Protein AF-A0A352AZN6-F1 (afdb_monomer_lite)

pLDDT: mean 91.76, std 8.23, range [49.81, 98.25]

Structure (mmCIF, N/CA/C/O backbone):
data_AF-A0A352AZN6-F1
#
_entry.id   AF-A0A352AZN6-F1
#
loop_
_atom_site.group_PDB
_atom_site.id
_atom_site.type_symbol
_atom_site.label_atom_id
_atom_site.label_alt_id
_atom_site.label_comp_id
_atom_site.label_asym_id
_atom_site.label_entity_id
_atom_site.label_seq_id
_atom_site.pdbx_PDB_ins_code
_atom_site.Cartn_x
_atom_site.Cartn_y
_atom_site.Cartn_z
_atom_site.occupancy
_atom_site.B_iso_or_equiv
_atom_site.auth_seq_id
_atom_site.auth_comp_id
_atom_site.auth_asym_id
_atom_site.auth_atom_id
_atom_site.pdbx_PDB_model_num
ATOM 1 N N . MET A 1 1 ? 28.196 8.639 -66.142 1.00 68.75 1 MET A N 1
ATOM 2 C CA . MET A 1 1 ? 27.239 8.617 -65.019 1.00 68.75 1 MET A CA 1
ATOM 3 C C . MET A 1 1 ? 25.882 8.971 -65.582 1.00 68.75 1 MET A C 1
ATOM 5 O O . MET A 1 1 ? 25.737 10.054 -66.141 1.00 68.75 1 MET A O 1
ATOM 9 N N . THR A 1 2 ? 24.939 8.036 -65.541 1.00 86.50 2 THR A N 1
ATOM 10 C CA . THR A 1 2 ? 23.560 8.302 -65.968 1.00 86.50 2 THR A CA 1
ATOM 11 C C . THR A 1 2 ? 22.843 9.089 -64.868 1.00 86.50 2 THR A C 1
ATOM 13 O O . THR A 1 2 ? 23.170 8.959 -63.688 1.00 86.50 2 THR A O 1
ATOM 16 N N . SER A 1 3 ? 21.877 9.937 -65.221 1.00 81.12 3 SER A N 1
ATOM 17 C CA . SER A 1 3 ? 21.129 10.749 -64.246 1.00 81.12 3 SER A CA 1
ATOM 18 C C . SER A 1 3 ? 20.454 9.902 -63.156 1.00 81.12 3 SER A C 1
ATOM 20 O O . SER A 1 3 ? 20.357 10.344 -62.013 1.00 81.12 3 SER A O 1
ATOM 22 N N . GLY A 1 4 ? 20.066 8.663 -63.475 1.00 87.62 4 GLY A N 1
ATOM 23 C CA . GLY A 1 4 ? 19.505 7.708 -62.516 1.00 87.62 4 GLY A CA 1
ATOM 24 C C . GLY A 1 4 ? 20.489 7.246 -61.433 1.00 87.62 4 GLY A C 1
ATOM 25 O O . GLY A 1 4 ? 20.095 7.114 -60.277 1.00 87.62 4 GLY A O 1
ATOM 26 N N . GLU A 1 5 ? 21.771 7.062 -61.761 1.00 90.88 5 GLU A N 1
ATOM 27 C CA . GLU A 1 5 ? 22.794 6.645 -60.785 1.00 90.88 5 GLU A CA 1
ATOM 28 C C . GLU A 1 5 ? 23.038 7.725 -59.725 1.00 90.88 5 GLU A C 1
ATOM 30 O O . GLU A 1 5 ? 23.135 7.428 -58.536 1.00 90.88 5 GLU A O 1
ATOM 35 N N . ILE A 1 6 ? 23.084 8.993 -60.145 1.00 89.19 6 ILE A N 1
ATOM 36 C CA . ILE A 1 6 ? 23.293 10.131 -59.239 1.00 89.19 6 ILE A CA 1
ATOM 37 C C . ILE A 1 6 ? 22.111 10.261 -58.273 1.00 89.19 6 ILE A C 1
ATOM 39 O O . ILE A 1 6 ? 22.312 10.411 -57.068 1.00 89.19 6 ILE A O 1
ATOM 43 N N . VAL A 1 7 ? 20.881 10.145 -58.783 1.00 93.06 7 VAL A N 1
ATOM 44 C CA . VAL A 1 7 ? 19.669 10.181 -57.954 1.00 93.06 7 VAL A CA 1
ATOM 45 C C . VAL A 1 7 ? 19.662 9.028 -56.952 1.00 93.06 7 VAL A C 1
ATOM 47 O O . VAL A 1 7 ? 19.387 9.259 -55.777 1.00 93.06 7 VAL A O 1
ATOM 50 N N . GLY A 1 8 ? 20.025 7.812 -57.374 1.00 94.25 8 GLY A N 1
ATOM 51 C CA . GLY A 1 8 ? 20.089 6.646 -56.489 1.00 94.25 8 GLY A CA 1
ATOM 52 C C . GLY A 1 8 ? 21.057 6.828 -55.316 1.00 94.25 8 GLY A C 1
ATOM 53 O O . GLY A 1 8 ? 20.700 6.529 -54.177 1.00 94.25 8 GLY A O 1
ATOM 54 N N . ILE A 1 9 ? 22.250 7.378 -55.568 1.00 94.38 9 ILE A N 1
ATOM 55 C CA . ILE A 1 9 ? 23.253 7.629 -54.519 1.00 94.38 9 ILE A CA 1
ATOM 56 C C . ILE A 1 9 ? 22.765 8.694 -53.533 1.00 94.38 9 ILE A C 1
ATOM 58 O O . ILE A 1 9 ? 22.884 8.505 -52.323 1.00 94.38 9 ILE A O 1
ATOM 62 N N . VAL A 1 10 ? 22.191 9.794 -54.028 1.00 94.56 10 VAL A N 1
ATOM 63 C CA . VAL A 1 10 ? 21.663 10.863 -53.164 1.00 94.56 10 VAL A CA 1
ATOM 64 C C . VAL A 1 10 ? 20.533 10.333 -52.284 1.00 94.56 10 VAL A C 1
ATOM 66 O O . VAL A 1 10 ? 20.525 10.578 -51.080 1.00 94.56 10 VAL A O 1
ATOM 69 N N . LEU A 1 11 ? 19.618 9.549 -52.856 1.00 95.38 11 LEU A N 1
ATOM 70 C CA . LEU A 1 11 ? 18.482 8.978 -52.135 1.00 95.38 11 LEU A CA 1
ATOM 71 C C . LEU A 1 11 ? 18.950 7.985 -51.058 1.00 95.38 11 LEU A C 1
ATOM 73 O O . LEU A 1 11 ? 18.512 8.067 -49.910 1.00 95.38 11 LEU A O 1
ATOM 77 N N . ALA A 1 12 ? 19.902 7.108 -51.391 1.00 95.81 12 ALA A N 1
ATOM 78 C CA . ALA A 1 12 ? 20.515 6.194 -50.430 1.00 95.81 12 ALA A CA 1
ATOM 79 C C . ALA A 1 12 ? 21.214 6.948 -49.285 1.00 95.81 12 ALA A C 1
ATOM 81 O O . ALA A 1 12 ? 21.036 6.596 -48.118 1.00 95.81 12 ALA A O 1
ATOM 82 N N . ALA A 1 13 ? 21.948 8.021 -49.597 1.00 96.00 13 ALA A N 1
ATOM 83 C CA . ALA A 1 13 ? 22.607 8.854 -48.595 1.00 96.00 13 ALA A CA 1
ATOM 84 C C . ALA A 1 13 ? 21.600 9.564 -47.671 1.00 96.00 13 ALA A C 1
ATOM 86 O O . ALA A 1 13 ? 21.798 9.591 -46.456 1.00 96.00 13 ALA A O 1
ATOM 87 N N . SER A 1 14 ? 20.494 10.089 -48.212 1.00 96.38 14 SER A N 1
ATOM 88 C CA . SER A 1 14 ? 19.435 10.723 -47.414 1.00 96.38 14 SER A CA 1
ATOM 89 C C . SER A 1 14 ? 18.744 9.737 -46.470 1.00 96.38 14 SER A C 1
ATOM 91 O O . SER A 1 14 ? 18.524 10.061 -45.303 1.00 96.38 14 SER A O 1
ATOM 93 N N . VAL A 1 15 ? 18.438 8.523 -46.936 1.00 96.62 15 VAL A N 1
ATOM 94 C CA . VAL A 1 15 ? 17.832 7.480 -46.092 1.00 96.62 15 VAL A CA 1
ATOM 95 C C . VAL A 1 15 ? 18.809 7.015 -45.014 1.00 96.62 15 VAL A C 1
ATOM 97 O O . VAL A 1 15 ? 18.416 6.886 -43.856 1.00 96.62 15 VAL A O 1
ATOM 100 N N . ALA A 1 16 ? 20.086 6.824 -45.351 1.00 96.56 16 ALA A N 1
ATOM 101 C CA . ALA A 1 16 ? 21.110 6.464 -44.373 1.00 96.56 16 ALA A CA 1
ATOM 102 C C . ALA A 1 16 ? 21.233 7.524 -43.263 1.00 96.56 16 ALA A C 1
ATOM 104 O O . ALA A 1 16 ? 21.242 7.181 -42.079 1.00 96.56 16 ALA A O 1
ATOM 105 N N . LEU A 1 17 ? 21.243 8.812 -43.628 1.00 96.88 17 LEU A N 1
ATOM 106 C CA . LEU A 1 17 ? 21.231 9.918 -42.668 1.00 96.88 17 LEU A CA 1
ATOM 107 C C . LEU A 1 17 ? 19.975 9.882 -41.781 1.00 96.88 17 LEU A C 1
ATOM 109 O O . LEU A 1 17 ? 20.068 10.059 -40.567 1.00 96.88 17 LEU A O 1
ATOM 113 N N . PHE A 1 18 ? 18.807 9.620 -42.371 1.00 96.56 18 PHE A N 1
ATOM 114 C CA . PHE A 1 18 ? 17.541 9.544 -41.646 1.00 96.56 18 PHE A CA 1
ATOM 115 C C . PHE A 1 18 ? 17.515 8.397 -40.626 1.00 96.56 18 PHE A C 1
ATOM 117 O O . PHE A 1 18 ? 17.063 8.590 -39.499 1.00 96.56 18 PHE A O 1
ATOM 124 N N . VAL A 1 19 ? 18.060 7.227 -40.973 1.00 96.75 19 VAL A N 1
ATOM 125 C CA . VAL A 1 19 ? 18.184 6.087 -40.048 1.00 96.75 19 VAL A CA 1
ATOM 126 C C . VAL A 1 19 ? 19.094 6.432 -38.867 1.00 96.75 19 VAL A C 1
ATOM 128 O O . VAL A 1 19 ? 18.741 6.150 -37.723 1.00 96.75 19 VAL A O 1
ATOM 131 N N . ILE A 1 20 ? 20.228 7.096 -39.115 1.00 96.25 20 ILE A N 1
ATOM 132 C CA . ILE A 1 20 ? 21.134 7.545 -38.045 1.00 96.25 20 ILE A CA 1
ATOM 133 C C . ILE A 1 20 ? 20.429 8.559 -37.134 1.00 96.25 20 ILE A C 1
ATOM 135 O O . ILE A 1 20 ? 20.515 8.457 -35.909 1.00 96.25 20 ILE A O 1
ATOM 139 N N . LEU A 1 21 ? 19.684 9.500 -37.721 1.00 96.50 21 LEU A N 1
ATOM 140 C CA . LEU A 1 21 ? 18.918 10.500 -36.979 1.00 96.50 21 LEU A CA 1
ATOM 141 C C . LEU A 1 21 ? 17.831 9.854 -36.109 1.00 96.50 21 LEU A C 1
ATOM 143 O O . LEU A 1 21 ? 17.675 10.244 -34.952 1.00 96.50 21 LEU A O 1
ATOM 147 N N . LEU A 1 22 ? 17.120 8.843 -36.623 1.00 96.94 22 LEU A N 1
ATOM 148 C CA . LEU A 1 22 ? 16.104 8.097 -35.872 1.00 96.94 22 LEU A CA 1
ATOM 149 C C . LEU A 1 22 ? 16.677 7.133 -34.826 1.00 96.94 22 LEU A C 1
ATOM 151 O O . LEU A 1 22 ? 15.972 6.780 -33.880 1.00 96.94 22 LEU A O 1
ATOM 155 N N . GLY A 1 23 ? 17.948 6.746 -34.926 1.00 96.75 23 GLY A N 1
ATOM 156 C CA . GLY A 1 23 ? 18.589 5.911 -33.910 1.00 96.75 23 GLY A CA 1
ATOM 157 C C . GLY A 1 23 ? 18.523 6.538 -32.512 1.00 96.75 23 GLY A C 1
ATOM 158 O O . GLY A 1 23 ? 18.208 5.861 -31.535 1.00 96.75 23 GLY A O 1
ATOM 159 N N . VAL A 1 24 ? 18.731 7.855 -32.411 1.00 96.19 24 VAL A N 1
ATOM 160 C CA . VAL A 1 24 ? 18.706 8.582 -31.130 1.00 96.19 24 VAL A CA 1
ATOM 161 C C . VAL A 1 24 ? 17.336 8.528 -30.432 1.00 96.19 24 VAL A C 1
ATOM 163 O O . VAL A 1 24 ? 17.301 8.124 -29.264 1.00 96.19 24 VAL A O 1
ATOM 166 N N . PRO A 1 25 ? 16.206 8.921 -31.061 1.00 96.25 25 PRO A N 1
ATOM 167 C CA . PRO A 1 25 ? 14.900 8.836 -30.415 1.00 96.25 25 PRO A CA 1
ATOM 168 C C . PRO A 1 25 ? 14.494 7.394 -30.096 1.00 96.25 25 PRO A C 1
ATOM 170 O O . PRO A 1 25 ? 13.928 7.174 -29.030 1.00 96.25 25 PRO A O 1
ATOM 173 N N . LEU A 1 26 ? 14.835 6.407 -30.931 1.00 97.12 26 LEU A N 1
ATOM 174 C CA . LEU A 1 26 ? 14.528 5.000 -30.645 1.00 97.12 26 LEU A CA 1
ATOM 175 C C . LEU A 1 26 ? 15.263 4.485 -29.402 1.00 97.12 26 LEU A C 1
ATOM 177 O O . LEU A 1 26 ? 14.650 3.862 -28.538 1.00 97.12 26 LEU A O 1
ATOM 181 N N . VAL A 1 27 ? 16.552 4.806 -29.258 1.00 97.06 27 VAL A N 1
ATOM 182 C CA . VAL A 1 27 ? 17.321 4.444 -28.056 1.00 97.06 27 VAL A CA 1
ATOM 183 C C . VAL A 1 27 ? 16.767 5.150 -26.818 1.00 97.06 27 VAL A C 1
ATOM 185 O O . VAL A 1 27 ? 16.663 4.536 -25.757 1.00 97.06 27 VAL A O 1
ATOM 188 N N . LYS A 1 28 ? 16.385 6.430 -26.930 1.00 96.38 28 LYS A N 1
ATOM 189 C CA . LYS A 1 28 ? 15.745 7.151 -25.820 1.00 96.38 28 LYS A CA 1
ATOM 190 C C . LYS A 1 28 ? 14.417 6.509 -25.422 1.00 96.38 28 LYS A C 1
ATOM 192 O O . LYS A 1 28 ? 14.193 6.325 -24.234 1.00 96.38 28 LYS A O 1
ATOM 197 N N . LEU A 1 29 ? 13.574 6.134 -26.384 1.00 97.25 29 LEU A N 1
ATOM 198 C CA . LEU A 1 29 ? 12.306 5.452 -26.116 1.00 97.25 29 LEU A CA 1
ATOM 199 C C . LEU A 1 29 ? 12.520 4.108 -25.416 1.00 97.25 29 LEU A C 1
ATOM 201 O O . LEU A 1 29 ? 11.846 3.847 -24.426 1.00 97.25 29 LEU A O 1
ATOM 205 N N . GLY A 1 30 ? 13.492 3.303 -25.860 1.00 96.62 30 GLY A N 1
ATOM 206 C CA . GLY A 1 30 ? 13.855 2.058 -25.175 1.00 96.62 30 GLY A CA 1
ATOM 207 C C . GLY A 1 30 ? 14.210 2.296 -23.706 1.00 96.62 30 GLY A C 1
ATOM 208 O O . GLY A 1 30 ? 13.610 1.697 -22.821 1.00 96.62 30 GLY A O 1
ATOM 209 N N . LYS A 1 31 ? 15.079 3.277 -23.436 1.00 97.38 31 LYS A N 1
ATOM 210 C CA . LYS A 1 31 ? 15.453 3.646 -22.061 1.00 97.38 31 LYS A CA 1
ATOM 211 C C . LYS A 1 31 ? 14.272 4.145 -21.224 1.00 97.38 31 LYS A C 1
ATOM 213 O O . LYS A 1 31 ? 14.205 3.847 -20.040 1.00 97.38 31 LYS A O 1
ATOM 218 N N . LEU A 1 32 ? 13.344 4.899 -21.816 1.00 97.62 32 LEU A N 1
ATOM 219 C CA . LEU A 1 32 ? 12.142 5.365 -21.115 1.00 97.62 32 LEU A CA 1
ATOM 220 C C . LEU A 1 32 ? 11.214 4.205 -20.742 1.00 97.62 32 LEU A C 1
ATOM 222 O O . LEU A 1 32 ? 10.630 4.216 -19.659 1.00 97.62 32 LEU A O 1
ATOM 226 N N . LEU A 1 33 ? 11.079 3.209 -21.620 1.00 97.44 33 LEU A N 1
ATOM 227 C CA . LEU A 1 33 ? 10.318 1.995 -21.329 1.00 97.44 33 LEU A CA 1
ATOM 228 C C . LEU A 1 33 ? 10.991 1.172 -20.228 1.00 97.44 33 LEU A C 1
ATOM 230 O O . LEU A 1 33 ? 10.297 0.706 -19.327 1.00 97.44 33 LEU A O 1
ATOM 234 N N . ASP A 1 34 ? 12.320 1.056 -20.256 1.00 97.12 34 ASP A N 1
ATOM 235 C CA . ASP A 1 34 ? 13.089 0.371 -19.212 1.00 97.12 34 ASP A CA 1
ATOM 236 C C . ASP A 1 34 ? 12.921 1.055 -17.848 1.00 97.12 34 ASP A C 1
ATOM 238 O O . ASP A 1 34 ? 12.633 0.389 -16.853 1.00 97.12 34 ASP A O 1
ATOM 242 N N . GLU A 1 35 ? 13.014 2.387 -17.803 1.00 97.31 35 GLU A N 1
ATOM 243 C CA . GLU A 1 35 ? 12.811 3.175 -16.582 1.00 97.31 35 GLU A CA 1
ATOM 244 C C . GLU A 1 35 ? 11.365 3.078 -16.074 1.00 97.31 35 GLU A C 1
ATOM 246 O O . GLU A 1 35 ? 11.117 2.932 -14.876 1.00 97.31 35 GLU A O 1
ATOM 251 N N . SER A 1 36 ? 10.388 3.090 -16.985 1.00 96.19 36 SER A N 1
ATOM 252 C CA . SER A 1 36 ? 8.977 2.889 -16.639 1.00 96.19 36 SER A CA 1
ATOM 253 C C . SER A 1 36 ? 8.752 1.492 -16.057 1.00 96.19 36 SER A C 1
ATOM 255 O O . SER A 1 36 ? 8.072 1.343 -15.043 1.00 96.19 36 SER A O 1
ATOM 257 N N . ALA A 1 37 ? 9.362 0.461 -16.648 1.00 95.56 37 ALA A N 1
ATOM 258 C CA . ALA A 1 37 ? 9.291 -0.903 -16.138 1.00 95.56 37 ALA A CA 1
ATOM 259 C C . ALA A 1 37 ? 9.967 -1.033 -14.764 1.00 95.56 37 ALA A C 1
ATOM 261 O O . ALA A 1 37 ? 9.439 -1.717 -13.884 1.00 95.56 37 ALA A O 1
ATOM 262 N N . ALA A 1 38 ? 11.104 -0.367 -14.553 1.00 96.62 38 ALA A N 1
ATOM 263 C CA . ALA A 1 38 ? 11.771 -0.303 -13.257 1.00 96.62 38 ALA A CA 1
ATOM 264 C C . ALA A 1 38 ? 10.892 0.396 -12.209 1.00 96.62 38 ALA A C 1
ATOM 266 O O . ALA A 1 38 ? 10.676 -0.153 -11.132 1.00 96.62 38 ALA A O 1
ATOM 267 N N . THR A 1 39 ? 10.294 1.535 -12.561 1.00 96.06 39 THR A N 1
ATOM 268 C CA . THR A 1 39 ? 9.378 2.294 -11.698 1.00 96.06 39 THR A CA 1
ATOM 269 C C . THR A 1 39 ? 8.176 1.451 -11.286 1.00 96.06 39 THR A C 1
ATOM 271 O O . THR A 1 39 ? 7.848 1.385 -10.105 1.00 96.06 39 THR A O 1
ATOM 274 N N . VAL A 1 40 ? 7.546 0.745 -12.231 1.00 95.25 40 VAL A N 1
ATOM 275 C CA . VAL A 1 40 ? 6.418 -0.156 -11.939 1.00 95.25 40 VAL A CA 1
ATOM 276 C C . VAL A 1 40 ? 6.839 -1.288 -11.001 1.00 95.25 40 VAL A C 1
ATOM 278 O O . VAL A 1 40 ? 6.093 -1.630 -10.085 1.00 95.25 40 VAL A O 1
ATOM 281 N N . ARG A 1 41 ? 8.032 -1.866 -11.190 1.00 94.44 41 ARG A N 1
ATOM 282 C CA . ARG A 1 41 ? 8.559 -2.905 -10.290 1.00 94.44 41 ARG A CA 1
ATOM 283 C C . ARG A 1 41 ? 8.787 -2.364 -8.881 1.00 94.44 41 ARG A C 1
ATOM 285 O O . ARG A 1 41 ? 8.359 -3.010 -7.931 1.00 94.44 41 ARG A O 1
ATOM 292 N N . THR A 1 42 ? 9.406 -1.194 -8.746 1.00 94.44 42 THR A N 1
ATOM 293 C CA . THR A 1 42 ? 9.617 -0.535 -7.448 1.00 94.44 42 THR A CA 1
ATOM 294 C C . THR A 1 42 ? 8.288 -0.230 -6.771 1.00 94.44 42 THR A C 1
ATOM 296 O O . THR A 1 42 ? 8.080 -0.636 -5.633 1.00 94.44 42 THR A O 1
ATOM 299 N N . PHE A 1 43 ? 7.343 0.368 -7.500 1.00 93.94 43 PHE A N 1
ATOM 300 C CA . PHE A 1 43 ? 6.006 0.659 -6.995 1.00 93.94 43 PHE A CA 1
ATOM 301 C C . PHE A 1 43 ? 5.306 -0.613 -6.506 1.00 93.94 43 PHE A C 1
ATOM 303 O O . PHE A 1 43 ? 4.782 -0.646 -5.403 1.00 93.94 43 PHE A O 1
ATOM 310 N N . ASN A 1 44 ? 5.344 -1.709 -7.266 1.00 92.19 44 ASN A N 1
ATOM 311 C CA . ASN A 1 44 ? 4.742 -2.965 -6.819 1.00 92.19 44 ASN A CA 1
ATOM 312 C C . ASN A 1 44 ? 5.426 -3.523 -5.554 1.00 92.19 44 ASN A C 1
ATOM 314 O O . ASN A 1 44 ? 4.748 -3.925 -4.609 1.00 92.19 44 ASN A O 1
ATOM 318 N N . ASN A 1 45 ? 6.761 -3.496 -5.505 1.00 93.00 45 ASN A N 1
ATOM 319 C CA . ASN A 1 45 ? 7.532 -3.979 -4.357 1.00 93.00 45 ASN A CA 1
ATOM 320 C C . ASN A 1 45 ? 7.282 -3.157 -3.082 1.00 93.00 45 ASN A C 1
ATOM 322 O O . ASN A 1 45 ? 7.306 -3.720 -1.991 1.00 93.00 45 ASN A O 1
ATOM 326 N N . GLU A 1 46 ? 7.028 -1.854 -3.210 1.00 93.06 46 GLU A N 1
ATOM 327 C CA . GLU A 1 46 ? 6.737 -0.964 -2.080 1.00 93.06 46 GLU A CA 1
ATOM 328 C C . GLU A 1 46 ? 5.257 -0.984 -1.671 1.00 93.06 46 GLU A C 1
ATOM 330 O O . GLU A 1 46 ? 4.943 -0.933 -0.484 1.00 93.06 46 GLU A O 1
ATOM 335 N N . PHE A 1 47 ? 4.322 -1.112 -2.616 1.00 91.62 47 PHE A N 1
ATOM 336 C CA . PHE A 1 47 ? 2.886 -1.097 -2.315 1.00 91.62 47 PHE A CA 1
ATOM 337 C C . PHE A 1 47 ? 2.346 -2.443 -1.827 1.00 91.62 47 PHE A C 1
ATOM 339 O O . PHE A 1 47 ? 1.407 -2.463 -1.028 1.00 91.62 47 PHE A O 1
ATOM 346 N N . ALA A 1 48 ? 2.922 -3.566 -2.263 1.00 91.31 48 ALA A N 1
ATOM 347 C CA . ALA A 1 48 ? 2.536 -4.889 -1.778 1.00 91.31 48 ALA A CA 1
ATOM 348 C C . ALA A 1 48 ? 2.596 -5.019 -0.236 1.00 91.31 48 ALA A C 1
ATOM 350 O O . ALA A 1 48 ? 1.597 -5.457 0.350 1.00 91.31 48 ALA A O 1
ATOM 351 N N . PRO A 1 49 ? 3.685 -4.620 0.458 1.00 91.88 49 PRO A N 1
ATOM 352 C CA . PRO A 1 49 ? 3.730 -4.669 1.918 1.00 91.88 49 PRO A CA 1
ATOM 353 C C . PRO A 1 49 ? 2.752 -3.683 2.564 1.00 91.88 49 PRO A C 1
ATOM 355 O O . PRO A 1 49 ? 2.046 -4.082 3.487 1.00 91.88 49 PRO A O 1
ATOM 358 N N . ILE A 1 50 ? 2.610 -2.458 2.042 1.00 95.31 50 ILE A N 1
ATOM 359 C CA . ILE A 1 50 ? 1.651 -1.467 2.568 1.00 95.31 50 ILE A CA 1
ATOM 360 C C . ILE A 1 50 ? 0.222 -2.018 2.524 1.00 95.31 50 ILE A C 1
ATOM 362 O O . ILE A 1 50 ? -0.526 -1.912 3.495 1.00 95.31 50 ILE A O 1
ATOM 366 N N . LEU A 1 51 ? -0.169 -2.650 1.416 1.00 94.62 51 LEU A N 1
ATOM 367 C CA . LEU A 1 51 ? -1.502 -3.232 1.279 1.00 94.62 51 LEU A CA 1
ATOM 368 C C . LEU A 1 51 ? -1.703 -4.426 2.228 1.00 94.62 51 LEU A C 1
ATOM 370 O O . LEU A 1 51 ? -2.791 -4.610 2.780 1.00 94.62 51 LEU A O 1
ATOM 374 N N . SER A 1 52 ? -0.651 -5.216 2.459 1.00 95.38 52 SER A N 1
ATOM 375 C CA . SER A 1 52 ? -0.659 -6.297 3.447 1.00 95.38 52 SER A CA 1
ATOM 376 C C . SER A 1 52 ? -0.818 -5.764 4.877 1.00 95.38 52 SER A C 1
ATOM 378 O O . SER A 1 52 ? -1.656 -6.262 5.631 1.00 95.38 52 SER A O 1
ATOM 380 N N . GLU A 1 53 ? -0.082 -4.718 5.251 1.00 96.44 53 GLU A N 1
ATOM 381 C CA . GLU A 1 53 ? -0.193 -4.063 6.560 1.00 96.44 53 GLU A CA 1
ATOM 382 C C . GLU A 1 53 ? -1.550 -3.385 6.760 1.00 96.44 53 GLU A C 1
ATOM 384 O O . GLU A 1 53 ? -2.144 -3.500 7.834 1.00 96.44 53 GLU A O 1
ATOM 389 N N . ALA A 1 54 ? -2.095 -2.748 5.721 1.00 96.25 54 ALA A N 1
ATOM 390 C CA . ALA A 1 54 ? -3.438 -2.180 5.749 1.00 96.25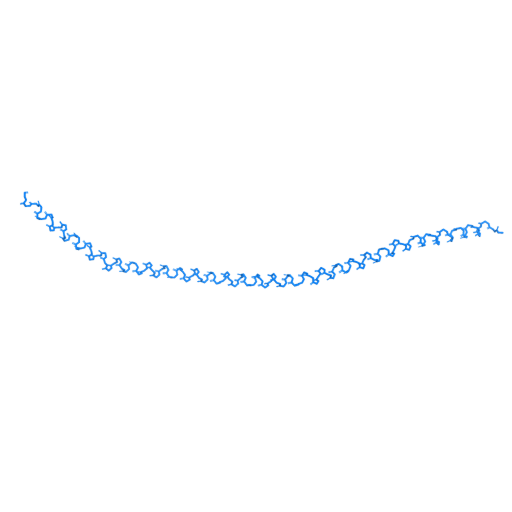 54 ALA A CA 1
ATOM 391 C C . ALA A 1 54 ? -4.490 -3.271 5.987 1.00 96.25 54 ALA A C 1
ATOM 393 O O . ALA A 1 54 ? -5.384 -3.101 6.815 1.00 96.25 54 ALA A O 1
ATOM 394 N N . LYS A 1 55 ? -4.356 -4.431 5.329 1.00 96.81 55 LYS A N 1
ATOM 395 C CA . LYS A 1 55 ? -5.224 -5.593 5.564 1.00 96.81 55 LYS A CA 1
ATOM 396 C C . LYS A 1 55 ? -5.118 -6.099 7.005 1.00 96.81 55 LYS A C 1
ATOM 398 O O . LYS A 1 55 ? -6.148 -6.398 7.608 1.00 96.81 55 LYS A O 1
ATOM 403 N N . ILE A 1 56 ? -3.909 -6.190 7.563 1.00 97.69 56 ILE A N 1
ATOM 404 C CA . ILE A 1 56 ? -3.692 -6.591 8.964 1.00 97.69 56 ILE A CA 1
ATOM 405 C C . ILE A 1 56 ? -4.334 -5.576 9.915 1.00 97.69 56 ILE A C 1
ATOM 407 O O . ILE A 1 56 ? -5.094 -5.967 10.798 1.00 97.69 56 ILE A O 1
ATOM 411 N N . THR A 1 57 ? -4.096 -4.284 9.695 1.00 97.88 57 THR A N 1
ATOM 412 C CA . THR A 1 57 ? -4.673 -3.189 10.485 1.00 97.88 57 THR A CA 1
ATOM 413 C C . THR A 1 57 ? -6.197 -3.217 10.442 1.00 97.88 57 THR A C 1
ATOM 415 O O . THR A 1 57 ? -6.838 -3.155 11.486 1.00 97.88 57 THR A O 1
ATOM 418 N N . LEU A 1 58 ? -6.797 -3.388 9.260 1.00 97.94 58 LEU A N 1
ATOM 419 C CA . LEU A 1 58 ? -8.247 -3.521 9.098 1.00 97.94 58 LEU A CA 1
ATOM 420 C C . LEU A 1 58 ? -8.789 -4.776 9.786 1.00 97.94 58 LEU A C 1
ATOM 422 O O . LEU A 1 58 ? -9.863 -4.735 10.386 1.00 97.94 58 LEU A O 1
ATOM 426 N N . ALA A 1 59 ? -8.072 -5.898 9.720 1.00 97.62 59 ALA A N 1
ATOM 427 C CA . ALA A 1 59 ? -8.461 -7.114 10.425 1.00 97.62 59 ALA A CA 1
ATOM 428 C C . ALA A 1 59 ? -8.426 -6.914 11.948 1.00 97.62 59 ALA A C 1
ATOM 430 O O . ALA A 1 59 ? -9.335 -7.363 12.645 1.00 97.62 59 ALA A O 1
ATOM 431 N N . GLU A 1 60 ? -7.417 -6.214 12.466 1.00 98.25 60 GLU A N 1
ATOM 432 C CA . GLU A 1 60 ? -7.294 -5.916 13.892 1.00 98.25 60 GLU A CA 1
ATOM 433 C C . GLU A 1 60 ? -8.333 -4.890 14.356 1.00 98.25 60 GLU A C 1
ATOM 435 O O . GLU A 1 60 ? -8.998 -5.112 15.366 1.00 98.25 60 GLU A O 1
ATOM 440 N N . ALA A 1 61 ? -8.574 -3.834 13.576 1.00 97.81 61 ALA A N 1
ATOM 441 C CA . ALA A 1 61 ? -9.655 -2.883 13.818 1.00 97.81 61 ALA A CA 1
ATOM 442 C C . ALA A 1 61 ? -11.013 -3.599 13.884 1.00 97.81 61 ALA A C 1
ATOM 444 O O . ALA A 1 61 ? -11.776 -3.388 14.821 1.00 97.81 61 ALA A O 1
ATOM 445 N N . ASN A 1 62 ? -11.288 -4.530 12.964 1.00 97.50 62 ASN A N 1
ATOM 446 C CA . ASN A 1 62 ? -12.505 -5.345 13.011 1.00 97.50 62 ASN A CA 1
ATOM 447 C C . ASN A 1 62 ? -12.604 -6.207 14.280 1.00 97.50 62 ASN A C 1
ATOM 449 O O . ASN A 1 62 ? -13.689 -6.340 14.845 1.00 97.50 62 ASN A O 1
ATOM 453 N N . LYS A 1 63 ? -11.502 -6.802 14.756 1.00 97.69 63 LYS A N 1
ATOM 454 C CA . LYS A 1 63 ? -11.511 -7.534 16.036 1.00 97.69 63 LYS A CA 1
ATOM 455 C C . LYS A 1 63 ? -11.796 -6.605 17.212 1.00 97.69 63 LYS A C 1
ATOM 457 O O . LYS A 1 63 ? -12.541 -6.988 18.111 1.00 97.69 63 LYS A O 1
ATOM 462 N N . GLN A 1 64 ? -11.218 -5.405 17.208 1.00 97.31 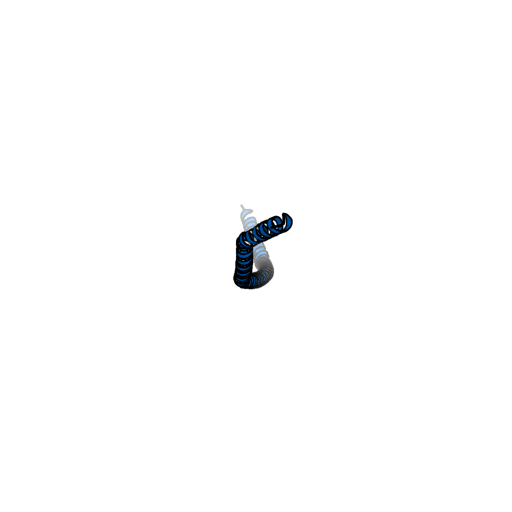64 GLN A N 1
ATOM 463 C CA . GLN A 1 64 ? -11.461 -4.408 18.247 1.00 97.31 64 GLN A CA 1
ATOM 464 C C .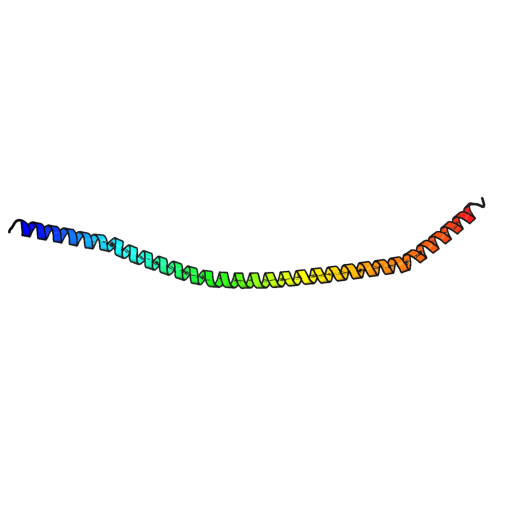 GLN A 1 64 ? -12.918 -3.948 18.248 1.00 97.31 64 GLN A C 1
ATOM 466 O O . GLN A 1 64 ? -13.513 -3.903 19.318 1.00 97.31 64 GLN A O 1
ATOM 471 N N . LEU A 1 65 ? -13.521 -3.716 17.079 1.00 97.56 65 LEU A N 1
ATOM 472 C CA . LEU A 1 65 ? -14.947 -3.401 16.967 1.00 97.56 65 LEU A CA 1
ATOM 473 C C . LEU A 1 65 ? -15.815 -4.516 17.565 1.00 97.56 65 LEU A C 1
ATOM 475 O O . LEU A 1 65 ? -16.605 -4.245 18.459 1.00 97.56 65 LEU A O 1
ATOM 479 N N . LYS A 1 66 ? -15.564 -5.785 17.214 1.00 97.31 66 LYS A N 1
ATOM 480 C CA . LYS A 1 66 ? -16.274 -6.926 17.830 1.00 97.31 66 LYS A CA 1
ATOM 481 C C . LYS A 1 66 ? -16.104 -7.000 19.350 1.00 97.31 66 LYS A C 1
ATOM 483 O O . LYS A 1 66 ? -16.991 -7.471 20.057 1.00 97.31 66 LYS A O 1
ATOM 488 N N . ARG A 1 67 ? -14.939 -6.598 19.866 1.00 97.50 67 ARG A N 1
ATOM 489 C CA . ARG A 1 67 ? -14.690 -6.542 21.311 1.00 97.50 67 ARG A CA 1
ATOM 490 C C . ARG A 1 67 ? -15.479 -5.410 21.964 1.00 97.50 67 ARG A C 1
ATOM 492 O O . ARG A 1 67 ? -15.999 -5.617 23.053 1.00 97.50 67 ARG A O 1
ATOM 499 N N . VAL A 1 68 ? -15.560 -4.249 21.319 1.00 97.69 68 VAL A N 1
ATOM 500 C CA . VAL A 1 68 ? -16.377 -3.122 21.783 1.00 97.69 68 VAL A CA 1
ATOM 501 C C . VAL A 1 68 ? -17.850 -3.512 21.804 1.00 97.69 68 VAL A C 1
ATOM 503 O O . VAL A 1 68 ? -18.477 -3.309 22.834 1.00 97.69 68 VAL A O 1
ATOM 506 N N . ASP A 1 69 ? -18.357 -4.170 20.759 1.00 96.75 69 ASP A N 1
ATOM 507 C CA . ASP A 1 69 ? -19.741 -4.662 20.716 1.00 96.75 69 ASP A CA 1
ATOM 508 C C . ASP A 1 69 ? -20.051 -5.571 21.915 1.00 96.75 69 ASP A C 1
ATOM 510 O O . ASP A 1 69 ? -21.054 -5.383 22.601 1.00 96.75 69 ASP A O 1
ATOM 514 N N . LYS A 1 70 ? -19.143 -6.504 22.235 1.00 96.94 70 LYS A N 1
ATOM 515 C CA . LYS A 1 70 ? -19.265 -7.346 23.435 1.00 96.94 70 LYS A CA 1
ATOM 516 C C . LYS A 1 70 ? -19.263 -6.549 24.735 1.00 96.94 70 LYS A C 1
ATOM 518 O O . LYS A 1 70 ? -20.061 -6.831 25.614 1.00 96.94 70 LYS A O 1
ATOM 523 N N . ILE A 1 71 ? -18.371 -5.568 24.875 1.00 96.50 71 ILE A N 1
ATOM 524 C CA . ILE A 1 71 ? -18.339 -4.714 26.071 1.00 96.50 71 ILE A CA 1
ATOM 525 C C . ILE A 1 71 ? -19.654 -3.943 26.197 1.00 96.50 71 ILE A C 1
ATOM 527 O O . ILE A 1 71 ? -20.171 -3.804 27.299 1.00 96.50 71 ILE A O 1
ATOM 531 N N . THR A 1 72 ? -20.206 -3.449 25.089 1.00 96.31 72 THR A N 1
ATOM 532 C CA . THR A 1 72 ? -21.505 -2.776 25.078 1.00 96.31 72 THR A CA 1
ATOM 533 C C . THR A 1 72 ? -22.622 -3.713 25.538 1.00 96.31 72 THR A C 1
ATOM 535 O O . THR A 1 72 ? -23.414 -3.308 26.386 1.00 96.31 72 THR A O 1
ATOM 538 N N . GLU A 1 73 ? -22.645 -4.963 25.068 1.00 97.19 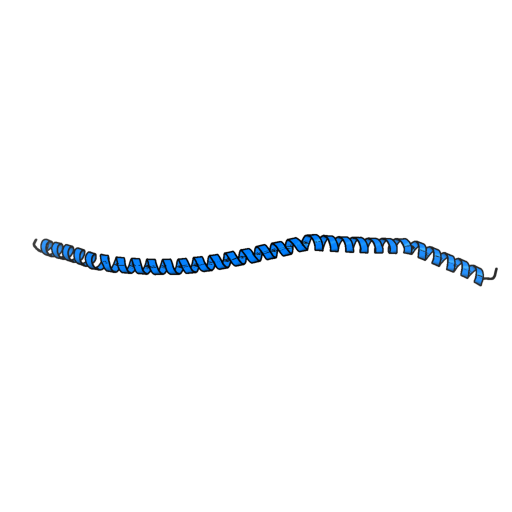73 GLU A N 1
ATOM 539 C CA . GLU A 1 73 ? -23.589 -5.992 25.532 1.00 97.19 73 GLU A CA 1
ATOM 540 C C . GLU A 1 73 ? -23.419 -6.292 27.035 1.00 97.19 73 GLU A C 1
ATOM 542 O O . GLU A 1 73 ? -24.391 -6.266 27.792 1.00 97.19 73 GLU A O 1
ATOM 547 N N . ASP A 1 74 ? -22.183 -6.494 27.501 1.00 96.25 74 ASP A N 1
ATOM 548 C CA . ASP A 1 74 ? -21.879 -6.722 28.918 1.00 96.25 74 ASP A CA 1
ATOM 549 C C . ASP A 1 74 ? -22.335 -5.528 29.784 1.00 96.25 74 ASP A C 1
ATOM 551 O O . ASP A 1 74 ? -22.893 -5.703 30.870 1.00 96.25 74 ASP A O 1
ATOM 555 N N . VAL A 1 75 ? -22.146 -4.294 29.303 1.00 96.19 75 VAL A N 1
ATOM 556 C CA . VAL A 1 75 ? -22.585 -3.064 29.982 1.00 96.19 75 VAL A CA 1
ATOM 557 C C . VAL A 1 75 ? -24.109 -2.951 30.021 1.00 96.19 75 VAL A C 1
ATOM 559 O O . VAL A 1 75 ? -24.654 -2.535 31.047 1.00 96.19 75 VAL A O 1
ATOM 562 N N . GLU A 1 76 ? -24.814 -3.329 28.955 1.00 96.19 76 GLU A N 1
ATOM 563 C CA . GLU A 1 76 ? -26.280 -3.380 28.934 1.00 96.19 76 GLU A CA 1
ATOM 564 C C . GLU A 1 76 ? -26.810 -4.357 29.996 1.00 96.19 76 GLU A C 1
ATOM 566 O O . GLU A 1 76 ? -27.693 -4.010 30.794 1.00 96.19 76 GLU A O 1
ATOM 571 N N . GLN A 1 77 ? -26.212 -5.549 30.080 1.00 96.19 77 GLN A N 1
ATOM 572 C CA . GLN A 1 77 ? -26.561 -6.557 31.082 1.00 96.19 77 GLN A CA 1
ATOM 573 C C . GLN A 1 77 ? -26.272 -6.070 32.506 1.00 96.19 77 GLN A C 1
ATOM 575 O O . GLN A 1 77 ? -27.133 -6.169 33.383 1.00 96.19 77 GLN A O 1
ATOM 580 N N . VAL A 1 78 ? -25.088 -5.498 32.753 1.00 96.06 78 VAL A N 1
ATOM 581 C CA . VAL A 1 78 ? -24.725 -4.936 34.065 1.00 96.06 78 VAL A CA 1
ATOM 582 C C . VAL A 1 78 ? -25.679 -3.811 34.458 1.00 96.06 78 VAL A C 1
ATOM 584 O O . VAL A 1 78 ? -26.147 -3.781 35.595 1.00 96.06 78 VAL A O 1
ATOM 587 N N . THR A 1 79 ? -26.029 -2.922 33.529 1.00 94.75 79 THR A N 1
ATOM 588 C CA . THR A 1 79 ? -26.971 -1.822 33.780 1.00 94.75 79 THR A CA 1
ATOM 589 C C . THR A 1 79 ? -28.361 -2.353 34.141 1.00 94.75 79 THR A C 1
ATOM 591 O O . THR A 1 79 ? -28.974 -1.880 35.100 1.00 94.75 79 THR A O 1
ATOM 594 N N . THR A 1 80 ? -28.837 -3.383 33.439 1.00 95.38 80 THR A N 1
ATOM 595 C CA . THR A 1 80 ? -30.116 -4.056 33.726 1.00 95.38 80 THR A CA 1
ATOM 596 C C . THR A 1 80 ? -30.111 -4.731 35.099 1.00 95.38 80 THR A C 1
ATOM 598 O O . THR A 1 80 ? -31.050 -4.575 35.888 1.00 95.38 80 THR A O 1
ATOM 601 N N . ASN A 1 81 ? -29.027 -5.434 35.430 1.00 94.88 81 ASN A N 1
ATOM 602 C CA . ASN A 1 81 ? -28.848 -6.070 36.732 1.00 94.88 81 ASN A CA 1
ATOM 603 C C . ASN A 1 81 ? -28.817 -5.031 37.861 1.00 94.88 81 ASN A C 1
ATOM 605 O O . ASN A 1 81 ? -29.496 -5.208 38.870 1.00 94.88 81 ASN A O 1
ATOM 609 N N . ILE A 1 82 ? -28.103 -3.915 37.679 1.00 94.88 82 ILE A N 1
ATOM 610 C CA . ILE A 1 82 ? -28.073 -2.805 38.642 1.00 94.88 82 ILE A CA 1
ATOM 611 C C . ILE A 1 82 ? -29.462 -2.189 38.804 1.00 94.88 82 ILE A C 1
ATOM 613 O O . ILE A 1 82 ? -29.890 -1.976 39.934 1.00 94.88 82 ILE A O 1
ATOM 617 N N . SER A 1 83 ? -30.191 -1.934 37.714 1.00 94.06 83 SER A N 1
ATOM 618 C CA . SER A 1 83 ? -31.562 -1.410 37.785 1.00 94.06 83 SER A CA 1
ATOM 619 C C . SER A 1 83 ? -32.465 -2.334 38.607 1.00 94.06 83 SER A C 1
ATOM 621 O O . SER A 1 83 ? -33.189 -1.880 39.495 1.00 94.06 83 SER A O 1
ATOM 623 N N . SER A 1 84 ? -32.335 -3.645 38.396 1.00 94.38 84 SER A N 1
ATOM 624 C CA . SER A 1 84 ? -33.050 -4.667 39.161 1.00 94.38 84 SER A CA 1
ATOM 625 C C . SER A 1 84 ? -32.648 -4.657 40.641 1.00 94.38 84 SER A C 1
ATOM 627 O O . SER A 1 84 ? -33.512 -4.674 41.516 1.00 94.38 84 SER A O 1
ATOM 629 N N . MET A 1 85 ? -31.349 -4.563 40.947 1.00 92.81 85 MET A N 1
ATOM 630 C CA . MET A 1 85 ? -30.853 -4.444 42.323 1.00 92.81 85 MET A CA 1
ATOM 631 C C . MET A 1 85 ? -31.367 -3.178 43.014 1.00 92.81 85 MET A C 1
ATOM 633 O O . MET A 1 85 ? -31.789 -3.244 44.167 1.00 92.81 85 MET A O 1
ATOM 637 N N . 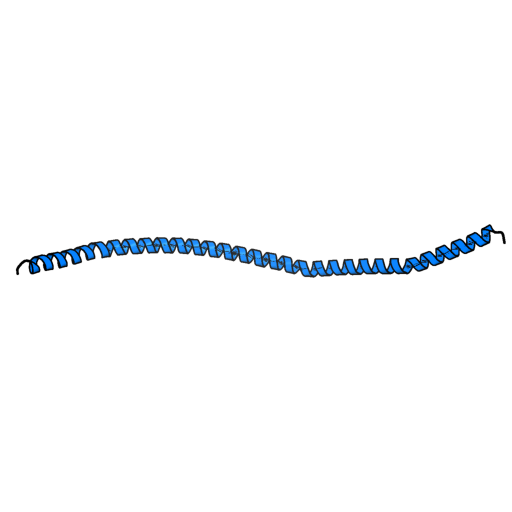VAL A 1 86 ? -31.369 -2.036 42.320 1.00 93.19 86 VAL A N 1
ATOM 638 C CA . VAL A 1 86 ? -31.917 -0.773 42.829 1.00 93.19 86 VAL A CA 1
ATOM 639 C C . VAL A 1 86 ? -33.411 -0.919 43.089 1.00 93.19 86 VAL A C 1
ATOM 641 O O . VAL A 1 86 ? -33.862 -0.544 44.164 1.00 93.19 86 VAL A O 1
ATOM 644 N N . ALA A 1 87 ? -34.172 -1.526 42.177 1.00 92.19 87 ALA A N 1
ATOM 645 C CA . ALA A 1 87 ? -35.597 -1.776 42.377 1.00 92.19 87 ALA A CA 1
ATOM 646 C C . ALA A 1 87 ? -35.860 -2.650 43.617 1.00 92.19 87 ALA A C 1
ATOM 648 O O . ALA A 1 87 ? -36.717 -2.311 44.435 1.00 92.19 87 ALA A O 1
ATOM 649 N N . VAL A 1 88 ? -35.089 -3.728 43.807 1.00 90.25 88 VAL A N 1
ATOM 650 C CA . VAL A 1 88 ? -35.174 -4.593 44.998 1.00 90.25 88 VAL A CA 1
ATOM 651 C C . VAL A 1 88 ? -34.798 -3.832 46.269 1.00 90.25 88 VAL A C 1
ATOM 653 O O . VAL A 1 88 ? -35.492 -3.947 47.281 1.00 90.25 88 VAL A O 1
ATOM 656 N N . PHE A 1 89 ? -33.740 -3.023 46.237 1.00 91.50 89 PHE A N 1
ATOM 657 C CA . PHE A 1 89 ? -33.347 -2.179 47.363 1.00 91.50 89 PHE A CA 1
ATOM 658 C C . PHE A 1 89 ? -34.444 -1.161 47.705 1.00 91.50 89 PHE A C 1
ATOM 660 O O . PHE A 1 89 ? -34.877 -1.077 48.854 1.00 91.50 89 PHE A O 1
ATOM 667 N N . THR A 1 90 ? -34.972 -0.438 46.716 1.00 89.44 90 THR A N 1
ATOM 668 C CA . THR A 1 90 ? -36.080 0.507 46.898 1.00 89.44 90 THR A CA 1
ATOM 669 C C . THR A 1 90 ? -37.329 -0.190 47.433 1.00 89.44 90 THR A C 1
ATOM 671 O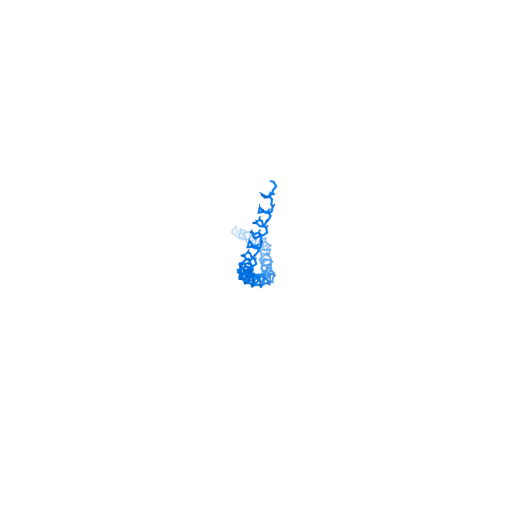 O . THR A 1 90 ? -37.967 0.345 48.335 1.00 89.44 90 THR A O 1
ATOM 674 N N . ALA A 1 91 ? -37.667 -1.392 46.960 1.00 87.50 91 ALA A N 1
ATOM 675 C CA . ALA A 1 91 ? -38.780 -2.172 47.501 1.00 87.50 91 ALA A CA 1
ATOM 676 C C . ALA A 1 91 ? -38.538 -2.594 48.963 1.00 87.50 91 ALA A C 1
ATOM 678 O O . ALA A 1 91 ? -39.451 -2.528 49.787 1.00 87.50 91 ALA A O 1
ATOM 679 N N . SER A 1 92 ? -37.301 -2.973 49.298 1.00 86.31 92 SER A N 1
ATOM 680 C CA . SER A 1 92 ? -36.922 -3.451 50.633 1.00 86.31 92 SER A CA 1
ATOM 681 C C . SER A 1 92 ? -36.867 -2.335 51.672 1.00 86.31 92 SER A C 1
ATOM 683 O O . SER A 1 92 ? -37.243 -2.551 52.819 1.00 86.31 92 SER A O 1
ATOM 685 N N . VAL A 1 93 ? -36.409 -1.139 51.291 1.00 86.06 93 VAL A N 1
ATOM 686 C CA . VAL A 1 93 ? -36.181 -0.027 52.230 1.00 86.06 93 VAL A CA 1
ATOM 687 C C . VAL A 1 93 ? -37.275 1.043 52.130 1.00 86.06 93 VAL A C 1
ATOM 689 O O . VAL A 1 93 ? -37.647 1.647 53.135 1.00 86.06 93 VAL A O 1
ATOM 692 N N . GLY A 1 94 ? -37.863 1.242 50.949 1.00 80.50 94 GLY A N 1
ATOM 693 C CA . GLY A 1 94 ? -38.877 2.266 50.696 1.00 80.50 94 GLY A CA 1
ATOM 694 C C . GLY A 1 94 ? -40.171 2.037 51.473 1.00 80.50 94 GLY A C 1
ATOM 695 O O . GLY A 1 94 ? -40.605 2.928 52.201 1.00 80.50 94 GLY A O 1
ATOM 696 N N . ALA A 1 95 ? -40.763 0.840 51.388 1.00 78.19 95 ALA A N 1
ATOM 697 C CA . ALA A 1 95 ? -42.029 0.547 52.067 1.00 78.19 95 ALA A CA 1
ATOM 698 C C . ALA A 1 95 ? -41.935 0.596 53.613 1.00 78.19 95 ALA A C 1
ATOM 700 O O . ALA A 1 95 ? -42.863 1.109 54.249 1.00 78.19 95 ALA A O 1
ATOM 701 N N . PRO A 1 96 ? -40.852 0.118 54.262 1.00 84.06 96 PRO A N 1
ATOM 702 C CA . PRO A 1 96 ? -40.651 0.325 55.696 1.00 84.06 96 PRO A CA 1
ATOM 703 C C . PRO A 1 96 ? -40.428 1.792 56.072 1.00 84.06 96 PRO A C 1
ATOM 705 O O . PRO A 1 96 ? -41.051 2.268 57.020 1.00 84.06 96 PRO A O 1
ATOM 708 N N . LEU A 1 97 ? -39.595 2.533 55.329 1.00 81.88 97 LEU A N 1
ATOM 709 C CA . LEU A 1 97 ? -39.313 3.941 55.631 1.00 81.88 97 LEU A CA 1
ATOM 710 C C . LEU A 1 97 ? -40.568 4.813 55.547 1.00 81.88 97 LEU A C 1
ATOM 712 O O . LEU A 1 97 ? -40.797 5.633 56.437 1.00 81.88 97 LEU A O 1
ATOM 716 N N . THR A 1 98 ? -41.422 4.613 54.538 1.00 83.56 98 THR A N 1
ATOM 717 C CA . THR A 1 98 ? -42.689 5.356 54.426 1.00 83.56 98 THR A CA 1
ATOM 718 C C . THR A 1 98 ? -43.640 5.034 55.574 1.00 83.56 98 THR A C 1
ATOM 720 O O . THR A 1 98 ? -44.326 5.927 56.071 1.00 83.56 98 THR A O 1
ATOM 723 N N . LYS A 1 99 ? -43.662 3.779 56.045 1.00 83.12 99 LYS A N 1
ATOM 724 C CA . LYS A 1 99 ? -44.438 3.393 57.233 1.00 83.12 99 LYS A CA 1
ATOM 725 C C . LYS A 1 99 ? -43.901 4.068 58.497 1.00 83.12 99 LYS A C 1
ATOM 727 O O . LYS A 1 99 ? -44.692 4.630 59.248 1.00 83.12 99 LYS A O 1
ATOM 732 N N . VAL A 1 100 ? -42.583 4.076 58.714 1.00 87.31 100 VAL A N 1
ATOM 733 C CA . VAL A 1 100 ? -41.955 4.745 59.871 1.00 87.31 100 VAL A CA 1
ATOM 734 C C . VAL A 1 100 ? -42.227 6.252 59.852 1.00 87.31 100 VAL A C 1
ATOM 736 O O . VAL A 1 100 ? -42.650 6.812 60.863 1.00 87.31 100 VAL A O 1
ATOM 739 N N . ALA A 1 101 ? -42.066 6.904 58.699 1.00 86.56 101 ALA A N 1
ATOM 740 C CA . ALA A 1 101 ? -42.362 8.326 58.537 1.00 86.56 101 ALA A CA 1
ATOM 741 C C . ALA A 1 101 ? -43.846 8.645 58.796 1.00 86.56 101 ALA A C 1
ATOM 743 O O . ALA A 1 101 ? -44.157 9.619 59.482 1.00 86.56 101 ALA A O 1
ATOM 744 N N . GLY A 1 102 ? -44.764 7.804 58.307 1.00 85.19 102 GLY A N 1
ATOM 745 C CA . GLY A 1 102 ? -46.200 7.940 58.559 1.00 85.19 102 GLY A CA 1
ATOM 746 C C . GLY A 1 102 ? -46.571 7.788 60.037 1.00 85.19 102 GLY A C 1
ATOM 747 O O . GLY A 1 102 ? -47.371 8.572 60.546 1.00 85.19 102 GLY A O 1
ATOM 748 N N . ILE A 1 103 ? -45.952 6.838 60.750 1.00 86.69 103 ILE A N 1
ATOM 749 C CA . ILE A 1 103 ? -46.134 6.659 62.202 1.00 86.69 103 ILE A CA 1
ATOM 750 C C . ILE A 1 103 ? -45.632 7.892 62.960 1.00 86.69 103 ILE A C 1
ATOM 752 O O . ILE A 1 103 ? -46.351 8.418 63.810 1.00 86.69 103 ILE A O 1
ATOM 756 N N . LEU A 1 104 ? -44.437 8.393 62.626 1.00 86.19 104 LEU A N 1
ATOM 757 C CA . LEU A 1 104 ? -43.870 9.597 63.240 1.00 86.19 104 LEU A CA 1
ATOM 758 C C . LEU A 1 104 ? -44.757 10.826 63.010 1.00 86.19 104 LEU A C 1
ATOM 760 O O . LEU A 1 104 ? -45.073 11.540 63.960 1.00 86.19 104 LEU A O 1
ATOM 764 N N . GLN A 1 105 ? -45.215 11.063 61.778 1.00 86.25 105 GLN A N 1
ATOM 765 C CA . GLN A 1 105 ? -46.106 12.189 61.492 1.00 86.25 105 GLN A CA 1
ATOM 766 C C . GLN A 1 105 ? -47.479 12.045 62.153 1.00 86.25 105 GLN A C 1
ATOM 768 O O . GLN A 1 105 ? -48.009 13.030 62.665 1.00 86.25 105 GLN A O 1
ATOM 773 N N . GLY A 1 106 ? -48.054 10.840 62.172 1.00 85.44 106 GLY A N 1
ATOM 774 C CA . GLY A 1 106 ? -49.306 10.559 62.874 1.00 85.44 106 GLY A CA 1
ATOM 775 C C . GLY A 1 106 ? -49.191 10.847 64.371 1.00 85.44 106 GLY A C 1
ATOM 776 O O . GLY A 1 106 ? -50.041 11.543 64.928 1.00 85.44 106 GLY A O 1
ATOM 777 N N . ALA A 1 107 ? -48.097 10.400 64.997 1.00 86.69 107 ALA A N 1
ATOM 778 C CA . ALA A 1 107 ? -47.791 10.701 66.390 1.00 86.69 107 ALA A CA 1
ATOM 779 C C . ALA A 1 107 ? -47.679 12.217 66.614 1.00 86.69 107 ALA A C 1
ATOM 781 O O . ALA A 1 107 ? -48.402 12.766 67.446 1.00 86.69 107 ALA A O 1
ATOM 782 N N . LEU A 1 108 ? -46.864 12.921 65.820 1.00 84.50 108 LEU A N 1
ATOM 783 C CA . LEU A 1 108 ? -46.706 14.378 65.914 1.00 84.50 108 LEU A CA 1
ATOM 784 C C . LEU A 1 108 ? -48.041 15.130 65.746 1.00 84.50 108 LEU A C 1
ATOM 786 O O . LEU A 1 108 ? -48.298 16.082 66.480 1.00 84.50 108 LEU A O 1
ATOM 790 N N . LYS A 1 109 ? -48.931 14.687 64.846 1.00 82.69 109 LYS A N 1
ATOM 791 C CA . LYS A 1 109 ? -50.269 15.281 64.655 1.00 82.69 109 LYS A CA 1
ATOM 792 C C . LYS A 1 109 ? -51.185 15.094 65.866 1.00 82.69 109 LYS A C 1
ATOM 794 O O . LYS A 1 109 ? -51.903 16.026 66.224 1.00 82.69 109 LYS A O 1
ATOM 799 N N . VAL A 1 110 ? -51.179 13.916 66.496 1.00 83.44 110 VAL A N 1
ATOM 800 C CA . VAL A 1 110 ? -51.989 13.641 67.700 1.00 83.44 110 VAL A CA 1
ATOM 801 C C . VAL A 1 110 ? -51.481 14.444 68.896 1.00 83.44 110 VAL A C 1
ATOM 803 O O . VAL A 1 110 ? -52.285 15.005 69.640 1.00 83.44 110 VAL A O 1
ATOM 806 N N . PHE A 1 111 ? -50.161 14.555 69.055 1.00 77.75 111 PHE A N 1
ATOM 807 C CA . PHE A 1 111 ? -49.562 15.369 70.113 1.00 77.75 111 PHE A CA 1
ATOM 808 C C . PHE A 1 111 ? -49.742 16.878 69.877 1.00 77.75 111 PHE A C 1
ATOM 810 O O . PHE A 1 111 ? -49.972 17.614 70.833 1.00 77.75 111 PHE A O 1
ATOM 817 N N . GLY A 1 112 ? -49.720 17.344 68.624 1.00 74.50 112 GLY A N 1
ATOM 818 C CA . GLY A 1 112 ? -49.924 18.755 68.274 1.00 74.50 112 GLY A CA 1
ATOM 819 C C . GLY A 1 112 ? -51.371 19.253 68.388 1.00 74.50 112 GLY A C 1
ATOM 820 O O . GLY A 1 112 ? -51.580 20.445 68.574 1.00 74.50 112 GLY A O 1
ATOM 821 N N . LYS A 1 113 ? -52.375 18.365 68.319 1.00 61.72 113 LYS A N 1
ATOM 822 C CA . LYS A 1 113 ? -53.809 18.722 68.394 1.00 61.72 113 LYS A CA 1
ATOM 823 C C . LYS A 1 113 ? -54.366 18.789 69.829 1.00 61.72 113 LYS A C 1
ATOM 825 O O . LYS A 1 113 ? -55.556 19.018 70.008 1.00 61.72 113 LYS A O 1
ATOM 830 N N . ARG A 1 114 ? -53.528 18.562 70.849 1.00 56.94 114 ARG A N 1
ATOM 831 C CA . ARG A 1 114 ? -53.884 18.636 72.284 1.00 56.94 114 ARG A CA 1
ATOM 832 C C . ARG A 1 114 ? -53.488 19.962 72.957 1.00 56.94 114 ARG A C 1
ATOM 834 O O . ARG A 1 114 ? -53.388 20.007 74.181 1.00 56.94 114 ARG A O 1
ATOM 841 N N . ARG A 1 115 ? -53.258 21.023 72.185 1.00 49.81 115 ARG A N 1
ATOM 842 C CA . ARG A 1 115 ? -53.112 22.394 72.690 1.00 49.81 115 ARG A CA 1
ATOM 843 C C . ARG A 1 115 ? -54.205 23.279 72.127 1.00 49.81 115 ARG A C 1
ATOM 845 O O . ARG A 1 115 ? -54.537 23.077 70.939 1.00 49.81 115 ARG A O 1
#

Radius of gyration: 47.98 Å; chains: 1; bounding box: 81×30×139 Å

Secondary structure (DSSP, 8-state):
--HHHHHHHHHHHHHHHHHHHHHHHHHHHHHHHHHHHHHHHHHHHHHHHHHHHHHHHHHHHHHHHHHHHHHHHHHHHHHHHHHHHHHHHHHHHHHHHHHHHHHHHHHHHHHHTT-

Foldseek 3Di:
DDPVVVVVVVVVVVVVVVVVVVVVVVVVVVVVVVVVVVVVVVCCVVVVVVVVVVVVVVVVVVVVVVVVVVVVVVVVVVVVVVVVVVVVVCVVCVVVVVVVVVVVVVVVVVVVVPD

Sequence (115 aa):
MTSGEIVGIVLAASVALFVILLGVPLVKLGKLLDESAATVRTFNNEFAPILSEAKITLAEANKQLKRVDKITEDVEQVTTNISSMVAVFTASVGAPLTKVAGILQGALKVFGKRR